Protein AF-A0A401QD31-F1 (afdb_monomer_lite)

Organism: Scyliorhinus torazame (NCBI:txid75743)

Radius of gyration: 29.07 Å; chains: 1; bounding box: 57×16×77 Å

Foldseek 3Di:
DDWDADPVRHTPADPVDRHGDDDCPVVVVVVCCCVVPVVPVVVVVVVVCVVVVVVVVVVVVVVVVCVVVVVD

Structure (mmCIF, N/CA/C/O backbone):
data_AF-A0A401QD31-F1
#
_entry.id   AF-A0A401QD31-F1
#
loop_
_atom_site.group_PDB
_atom_site.id
_atom_site.type_symbol
_atom_site.label_atom_id
_atom_site.label_alt_id
_atom_site.label_comp_id
_atom_site.label_asym_id
_atom_site.label_entity_id
_atom_site.label_seq_id
_atom_site.pdbx_PDB_ins_code
_atom_site.Cartn_x
_atom_site.Cartn_y
_atom_site.Cartn_z
_atom_site.occupancy
_atom_site.B_iso_or_equiv
_atom_site.auth_seq_id
_atom_site.auth_comp_id
_atom_site.auth_asym_id
_atom_site.auth_atom_id
_atom_site.pdbx_PDB_model_num
ATOM 1 N N . ALA A 1 1 ? 18.075 -0.785 -20.770 1.00 81.88 1 ALA A N 1
ATOM 2 C CA . ALA A 1 1 ? 17.782 0.131 -21.890 1.00 81.88 1 ALA A CA 1
ATOM 3 C C . ALA A 1 1 ? 18.645 -0.267 -23.075 1.00 81.88 1 ALA A C 1
ATOM 5 O O . ALA A 1 1 ? 19.842 -0.450 -22.884 1.00 81.88 1 ALA A O 1
ATOM 6 N N . TYR A 1 2 ? 18.053 -0.426 -24.256 1.00 86.31 2 TYR A N 1
ATOM 7 C CA . TYR A 1 2 ? 18.771 -0.819 -25.469 1.00 86.31 2 TYR A CA 1
ATOM 8 C C . TYR A 1 2 ? 18.790 0.327 -26.472 1.00 86.31 2 TYR A C 1
ATOM 10 O O . TYR A 1 2 ? 17.798 1.038 -26.624 1.00 86.31 2 TYR A O 1
ATOM 18 N N . ARG A 1 3 ? 19.922 0.499 -27.149 1.00 87.81 3 ARG A N 1
ATOM 19 C CA . ARG A 1 3 ? 20.093 1.438 -28.258 1.00 87.81 3 ARG A CA 1
ATOM 20 C C . ARG A 1 3 ? 20.778 0.714 -29.400 1.00 87.81 3 ARG A C 1
ATOM 22 O O . ARG A 1 3 ? 21.614 -0.153 -29.156 1.00 87.81 3 ARG A O 1
ATOM 29 N N . GLN A 1 4 ? 20.422 1.083 -30.620 1.00 84.38 4 GLN A N 1
ATOM 30 C CA . GLN A 1 4 ? 20.971 0.481 -31.824 1.00 84.38 4 GLN A CA 1
ATOM 31 C C . GLN A 1 4 ? 21.814 1.515 -32.569 1.00 84.38 4 GLN A C 1
AT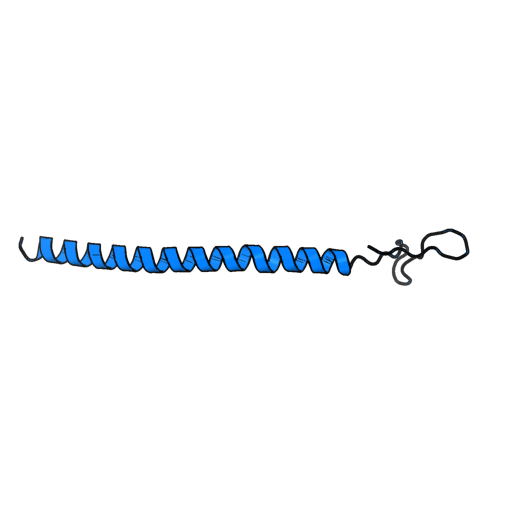OM 33 O O . GLN A 1 4 ? 21.421 2.676 -32.694 1.00 84.38 4 GLN A O 1
ATOM 38 N N . CYS A 1 5 ? 23.002 1.094 -32.999 1.00 86.56 5 CYS A N 1
ATOM 39 C CA . CYS A 1 5 ? 23.888 1.895 -33.831 1.00 86.56 5 CYS A CA 1
ATOM 40 C C . CYS A 1 5 ? 23.727 1.448 -35.284 1.00 86.56 5 CYS A C 1
ATOM 42 O O . CYS A 1 5 ? 23.736 0.248 -35.567 1.00 86.56 5 CYS A O 1
ATOM 44 N N . ASN A 1 6 ? 23.565 2.415 -36.177 1.00 84.19 6 ASN A N 1
ATOM 45 C CA . ASN A 1 6 ? 23.425 2.195 -37.604 1.00 84.19 6 ASN A CA 1
ATOM 46 C C . ASN A 1 6 ? 24.811 2.042 -38.262 1.00 84.19 6 ASN A C 1
ATOM 48 O O . ASN A 1 6 ? 25.830 2.447 -37.699 1.00 84.19 6 ASN A O 1
ATOM 52 N N . VAL A 1 7 ? 24.869 1.491 -39.475 1.00 85.88 7 VAL A N 1
ATOM 53 C CA . VAL A 1 7 ? 26.127 1.183 -40.190 1.00 85.88 7 VAL A CA 1
ATOM 54 C C . VAL A 1 7 ? 27.001 2.413 -40.470 1.00 85.88 7 VAL A C 1
ATOM 56 O O . VAL A 1 7 ? 28.216 2.291 -40.572 1.00 85.88 7 VAL A O 1
ATOM 59 N N . ASN A 1 8 ? 26.402 3.608 -40.510 1.00 86.12 8 ASN A N 1
ATOM 60 C CA . ASN A 1 8 ? 27.106 4.890 -40.634 1.00 86.12 8 ASN A CA 1
ATOM 61 C C . ASN A 1 8 ? 27.707 5.406 -39.308 1.00 86.12 8 ASN A C 1
ATOM 63 O O . ASN A 1 8 ? 28.229 6.518 -39.267 1.00 86.12 8 ASN A O 1
ATOM 67 N N . GLY A 1 9 ? 27.602 4.654 -38.206 1.00 83.38 9 GLY A N 1
ATOM 68 C CA . GLY A 1 9 ? 28.090 5.068 -36.884 1.00 83.38 9 GLY A CA 1
ATOM 69 C C . GLY A 1 9 ? 27.195 6.086 -36.167 1.00 83.38 9 GLY A C 1
ATOM 70 O O . GLY A 1 9 ? 27.609 6.686 -35.179 1.00 83.38 9 GLY A O 1
ATOM 71 N N . SER A 1 10 ? 25.973 6.300 -36.662 1.00 85.25 10 SER A N 1
ATOM 72 C CA . SER A 1 10 ? 24.961 7.164 -36.039 1.00 85.25 10 SER A CA 1
ATOM 73 C C . SER A 1 10 ? 23.912 6.329 -35.305 1.00 85.25 10 SER A C 1
ATOM 75 O O . SER A 1 10 ? 23.678 5.175 -35.655 1.00 85.25 10 SER A O 1
ATOM 77 N N . TRP A 1 11 ? 23.260 6.901 -34.293 1.00 85.69 11 TRP A N 1
ATOM 78 C CA . TRP A 1 11 ? 22.158 6.232 -33.596 1.00 85.69 11 TRP A CA 1
ATOM 79 C C . TRP A 1 11 ? 20.975 5.994 -34.534 1.00 85.69 11 TRP A C 1
ATOM 81 O O . TRP A 1 11 ? 20.635 6.865 -35.335 1.00 85.69 11 TRP A O 1
ATOM 91 N N . GLU A 1 12 ? 20.341 4.831 -34.401 1.00 85.06 12 GLU A N 1
ATOM 92 C CA . GLU A 1 12 ? 19.104 4.521 -35.116 1.00 85.06 12 GLU A CA 1
ATOM 93 C C . GLU A 1 12 ? 18.032 5.559 -34.760 1.00 85.06 12 GLU A C 1
ATOM 95 O O . GLU A 1 12 ? 17.907 5.942 -33.595 1.00 85.06 12 GLU A O 1
ATOM 100 N N . LEU A 1 13 ? 17.281 6.044 -35.749 1.00 85.62 13 LEU A N 1
ATOM 101 C CA . LEU A 1 13 ? 16.211 7.025 -35.555 1.00 85.62 13 LEU A CA 1
ATOM 102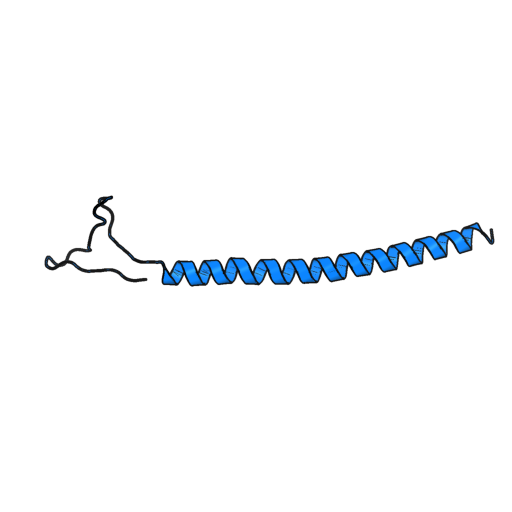 C C . LEU A 1 13 ? 14.851 6.336 -35.635 1.00 85.62 13 LEU A C 1
ATOM 104 O O . LEU A 1 13 ? 14.678 5.347 -36.343 1.00 85.62 13 LEU A O 1
ATOM 108 N N . VAL A 1 14 ? 13.865 6.855 -34.908 1.00 84.81 14 VAL A N 1
ATOM 109 C CA . VAL A 1 14 ? 12.503 6.323 -34.971 1.00 84.81 14 VAL A CA 1
ATOM 110 C C . VAL A 1 14 ? 11.891 6.689 -36.336 1.00 84.81 14 VAL A C 1
ATOM 112 O O . VAL A 1 14 ? 11.863 7.858 -36.701 1.00 84.81 14 VAL A O 1
ATOM 115 N N . PRO A 1 15 ? 11.329 5.748 -37.109 1.00 79.06 15 PRO A N 1
ATOM 116 C CA . PRO A 1 15 ? 10.795 6.063 -38.440 1.00 79.06 15 PRO A CA 1
ATOM 117 C C . PRO A 1 15 ? 9.606 7.041 -38.410 1.00 79.06 15 PRO A C 1
ATOM 119 O O . PRO A 1 15 ? 9.334 7.715 -39.398 1.00 79.06 15 PRO A O 1
ATOM 122 N N . SER A 1 16 ? 8.905 7.145 -37.275 1.00 79.38 16 SER A N 1
ATOM 123 C CA . SER A 1 16 ? 7.790 8.076 -37.057 1.00 79.38 16 SER A CA 1
ATOM 124 C C . SER A 1 16 ? 8.187 9.405 -36.401 1.00 79.38 16 SER A C 1
ATOM 126 O O . SER A 1 16 ? 7.365 10.317 -36.337 1.00 79.38 16 SER A O 1
ATOM 128 N N . SER A 1 17 ? 9.421 9.551 -35.910 1.00 74.38 17 SER A N 1
ATOM 129 C CA . SER A 1 17 ? 9.909 10.810 -35.339 1.00 74.38 17 SER A CA 1
ATOM 130 C C . SER A 1 17 ? 11.422 10.897 -35.497 1.00 74.38 17 SER A C 1
ATOM 132 O O . SER A 1 17 ? 12.099 9.948 -35.132 1.00 74.38 17 SER A O 1
ATOM 134 N N . ASN A 1 18 ? 11.976 12.033 -35.928 1.00 81.62 18 ASN A N 1
ATOM 135 C CA . ASN A 1 18 ? 13.433 12.263 -36.045 1.00 81.62 18 ASN A CA 1
ATOM 136 C C . ASN A 1 18 ? 14.190 12.275 -34.688 1.00 81.62 18 ASN A C 1
ATOM 138 O O . ASN A 1 18 ? 15.162 13.001 -34.504 1.00 81.62 18 ASN A O 1
ATOM 142 N N . GLN A 1 19 ? 13.727 11.505 -33.710 1.00 81.94 19 GLN A N 1
ATOM 143 C CA . GLN A 1 19 ? 14.348 11.251 -32.424 1.00 81.94 19 GLN A CA 1
ATOM 144 C C . GLN A 1 19 ? 15.120 9.933 -32.479 1.00 81.94 19 GLN A C 1
ATOM 146 O O . GLN A 1 19 ? 14.805 9.034 -33.261 1.00 81.94 19 GLN A O 1
ATOM 151 N N . THR A 1 20 ? 16.128 9.806 -31.623 1.00 84.88 20 THR A N 1
ATOM 152 C CA . THR A 1 20 ? 16.913 8.579 -31.509 1.00 84.88 20 THR A CA 1
ATOM 153 C C . THR A 1 20 ? 16.068 7.456 -30.918 1.00 84.88 20 THR A C 1
ATOM 155 O O . THR A 1 20 ? 15.369 7.619 -29.916 1.00 84.88 20 THR A O 1
ATOM 158 N N . TRP A 1 21 ? 16.123 6.293 -31.553 1.00 85.75 21 TRP A N 1
ATOM 159 C CA . TRP A 1 21 ? 15.450 5.099 -31.088 1.00 85.75 21 TRP A CA 1
ATOM 160 C C . TRP A 1 21 ? 16.158 4.546 -29.852 1.00 85.75 21 TRP A C 1
ATOM 162 O O . TRP A 1 21 ? 17.380 4.365 -29.810 1.00 85.75 21 TRP A O 1
ATOM 172 N N . ALA A 1 22 ? 15.366 4.247 -28.830 1.00 87.75 22 ALA A N 1
ATOM 173 C CA . ALA A 1 22 ? 15.826 3.577 -27.633 1.00 87.75 22 ALA A CA 1
ATOM 174 C C . ALA A 1 22 ? 14.691 2.739 -27.044 1.00 87.75 22 ALA A C 1
ATOM 176 O O . ALA A 1 22 ? 13.553 3.193 -26.932 1.00 87.75 22 ALA A O 1
ATOM 177 N N . ASN A 1 23 ? 15.014 1.517 -26.630 1.00 86.25 23 ASN A N 1
ATOM 178 C CA . ASN A 1 23 ? 14.066 0.622 -25.991 1.00 86.25 23 ASN A CA 1
ATOM 179 C C . ASN A 1 23 ? 14.240 0.641 -24.464 1.00 86.25 23 ASN A C 1
ATOM 181 O O . ASN A 1 23 ? 15.231 0.138 -23.918 1.00 86.25 23 ASN A O 1
ATOM 185 N N . TYR A 1 24 ? 13.250 1.219 -23.783 1.00 85.31 24 TYR A N 1
ATOM 186 C CA . TYR A 1 24 ? 13.179 1.345 -22.324 1.00 85.31 24 TYR A CA 1
ATOM 187 C C . TYR A 1 24 ? 12.149 0.405 -21.673 1.00 85.31 24 TYR A C 1
ATOM 189 O O . TYR A 1 24 ? 11.901 0.542 -20.476 1.00 85.31 24 TYR A O 1
ATOM 197 N N . THR A 1 25 ? 11.562 -0.550 -22.409 1.00 85.00 25 THR A N 1
ATOM 198 C CA . THR A 1 25 ? 10.502 -1.442 -21.876 1.00 85.00 25 THR A CA 1
ATOM 199 C C . THR A 1 25 ? 10.909 -2.162 -20.594 1.00 85.00 25 THR A C 1
ATOM 201 O O . THR A 1 25 ? 10.148 -2.150 -19.632 1.00 85.00 25 THR A O 1
ATOM 204 N N . GLU A 1 26 ? 12.127 -2.700 -20.531 1.00 80.94 26 GLU A N 1
ATOM 205 C CA . GLU A 1 26 ? 12.645 -3.370 -19.329 1.00 80.94 26 GLU A CA 1
ATOM 206 C C . GLU A 1 26 ? 12.706 -2.437 -18.108 1.00 80.94 26 GLU A C 1
ATOM 208 O O . GLU A 1 26 ? 12.329 -2.809 -16.998 1.00 80.94 26 GLU A O 1
ATOM 213 N N . CYS A 1 27 ? 13.123 -1.184 -18.314 1.00 82.69 27 CYS A N 1
ATOM 214 C CA . CYS A 1 27 ? 13.191 -0.189 -17.245 1.00 82.69 27 CYS A CA 1
ATOM 215 C C . CYS A 1 27 ? 11.786 0.218 -16.773 1.00 82.69 27 CYS A C 1
ATOM 217 O O . CYS A 1 27 ? 11.542 0.336 -15.572 1.00 82.69 27 CYS A O 1
ATOM 219 N N . ALA A 1 28 ? 10.851 0.394 -17.710 1.00 82.62 28 ALA A N 1
ATOM 220 C CA . ALA A 1 28 ? 9.466 0.737 -17.408 1.00 82.62 28 ALA A CA 1
ATOM 221 C C . ALA A 1 28 ? 8.732 -0.402 -16.684 1.00 82.62 28 ALA A C 1
ATOM 223 O O . ALA A 1 28 ? 7.970 -0.139 -15.757 1.00 82.62 28 ALA A O 1
ATOM 224 N N . ARG A 1 29 ? 8.993 -1.663 -17.051 1.00 81.19 29 ARG A N 1
ATOM 225 C CA . ARG A 1 29 ? 8.402 -2.844 -16.405 1.00 81.19 29 ARG A CA 1
ATOM 226 C C . ARG A 1 29 ? 8.769 -2.926 -14.926 1.00 81.19 29 ARG A C 1
ATOM 228 O O . ARG A 1 29 ? 7.903 -3.184 -14.096 1.00 81.19 29 ARG A O 1
ATOM 235 N N . TYR A 1 30 ? 10.033 -2.672 -14.601 1.00 76.81 30 TYR A N 1
ATOM 236 C CA . TYR A 1 30 ? 10.508 -2.670 -13.220 1.00 76.81 30 TYR A CA 1
ATOM 237 C C . TYR A 1 30 ? 9.885 -1.534 -12.394 1.00 76.81 30 TYR A C 1
ATOM 239 O O . TYR A 1 30 ? 9.375 -1.770 -11.301 1.00 76.81 30 TYR A O 1
ATOM 247 N N . LEU A 1 31 ? 9.845 -0.315 -12.943 1.00 77.25 31 LEU A N 1
ATOM 248 C CA . LEU A 1 31 ? 9.227 0.843 -12.283 1.00 77.25 31 LEU A CA 1
ATOM 249 C C . LEU A 1 31 ? 7.716 0.670 -12.083 1.00 77.25 31 LEU A C 1
ATOM 251 O O . LEU A 1 31 ? 7.198 0.979 -11.012 1.00 77.25 31 LEU A O 1
ATOM 255 N N . ALA A 1 32 ? 7.013 0.142 -13.087 1.00 75.38 32 ALA A N 1
ATOM 256 C CA . ALA A 1 32 ? 5.587 -0.147 -12.995 1.00 75.38 32 ALA A CA 1
ATOM 257 C C . ALA A 1 32 ? 5.298 -1.197 -11.915 1.00 75.38 32 ALA A C 1
ATOM 259 O O . ALA A 1 32 ? 4.373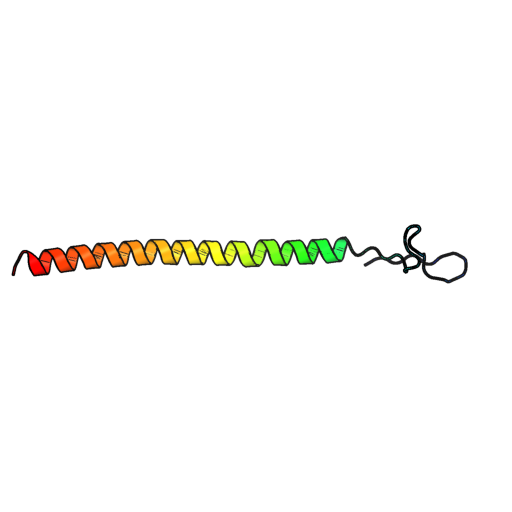 -1.022 -11.126 1.00 75.38 32 ALA A O 1
ATOM 260 N N . HIS A 1 33 ? 6.120 -2.248 -11.835 1.00 70.19 33 HIS A N 1
ATOM 261 C CA . HIS A 1 33 ? 5.991 -3.271 -10.803 1.00 70.19 33 HIS A CA 1
ATOM 262 C C . HIS A 1 33 ? 6.191 -2.683 -9.400 1.00 70.19 33 HIS A C 1
ATOM 264 O O . HIS A 1 33 ? 5.341 -2.883 -8.540 1.00 70.19 33 HIS A O 1
ATOM 270 N N . ILE A 1 34 ? 7.257 -1.904 -9.180 1.00 67.62 34 ILE A N 1
ATOM 271 C CA . ILE A 1 34 ? 7.552 -1.292 -7.874 1.00 67.62 34 ILE A CA 1
ATOM 272 C C . ILE A 1 34 ? 6.448 -0.338 -7.422 1.00 67.62 34 ILE A C 1
ATOM 274 O O . ILE A 1 34 ? 5.988 -0.450 -6.283 1.00 67.62 34 ILE A O 1
ATOM 278 N N . ASN A 1 35 ? 6.016 0.575 -8.297 1.00 62.69 35 ASN A N 1
ATOM 279 C CA . ASN A 1 35 ? 4.983 1.556 -7.962 1.00 62.69 35 ASN A CA 1
ATOM 280 C C . ASN A 1 35 ? 3.633 0.878 -7.697 1.00 62.69 35 ASN A C 1
ATOM 282 O O . ASN A 1 35 ? 2.882 1.290 -6.819 1.00 62.69 35 ASN A O 1
ATOM 286 N N . GLN A 1 36 ? 3.306 -0.183 -8.438 1.00 62.56 36 GLN A N 1
ATOM 287 C CA . GLN A 1 36 ? 2.004 -0.825 -8.319 1.00 62.56 36 GLN A CA 1
ATOM 288 C C . GLN A 1 36 ? 1.897 -1.776 -7.125 1.00 62.56 36 GLN A C 1
ATOM 290 O O . GLN A 1 36 ? 0.831 -1.802 -6.510 1.00 62.56 36 GLN A O 1
ATOM 295 N N . SER A 1 37 ? 2.950 -2.533 -6.798 1.00 60.31 37 SER A N 1
ATOM 296 C CA . SER A 1 37 ? 2.913 -3.513 -5.704 1.00 60.31 37 SER A CA 1
ATOM 297 C C . SER A 1 37 ? 3.141 -2.873 -4.337 1.00 60.31 37 SER A C 1
ATOM 299 O O . SER A 1 37 ? 2.439 -3.173 -3.381 1.00 60.31 37 SER A O 1
ATOM 301 N N . THR A 1 38 ? 4.106 -1.958 -4.233 1.00 60.91 38 THR A N 1
ATOM 302 C CA . THR A 1 38 ? 4.574 -1.490 -2.920 1.00 60.91 38 THR A CA 1
ATOM 303 C C . THR A 1 38 ? 3.568 -0.562 -2.252 1.00 60.91 38 THR A C 1
ATOM 305 O O . THR A 1 38 ? 3.323 -0.682 -1.057 1.00 60.91 38 THR A O 1
ATOM 308 N N . GLU A 1 39 ? 2.945 0.344 -3.008 1.00 62.41 39 GLU A N 1
ATOM 309 C CA . GLU A 1 39 ? 1.976 1.270 -2.420 1.00 62.41 39 GLU A CA 1
ATOM 310 C C . GLU A 1 39 ? 0.674 0.547 -2.056 1.00 62.41 39 GLU A C 1
ATOM 312 O O . GLU A 1 39 ? 0.188 0.672 -0.934 1.00 62.41 39 GLU A O 1
ATOM 317 N N . LYS A 1 40 ? 0.128 -0.271 -2.963 1.00 65.12 40 LYS A N 1
ATOM 318 C CA . LYS A 1 40 ? -1.199 -0.873 -2.768 1.00 65.12 40 LYS A CA 1
ATOM 319 C C . LYS A 1 40 ? -1.249 -1.850 -1.592 1.00 65.12 40 LYS A C 1
ATOM 321 O O . LYS A 1 40 ? -2.177 -1.768 -0.795 1.00 65.12 40 LYS A O 1
ATOM 326 N N . ASP A 1 41 ? -0.244 -2.712 -1.438 1.00 66.69 41 ASP A N 1
ATOM 327 C CA . ASP A 1 41 ? -0.226 -3.709 -0.359 1.00 66.69 41 ASP A CA 1
ATOM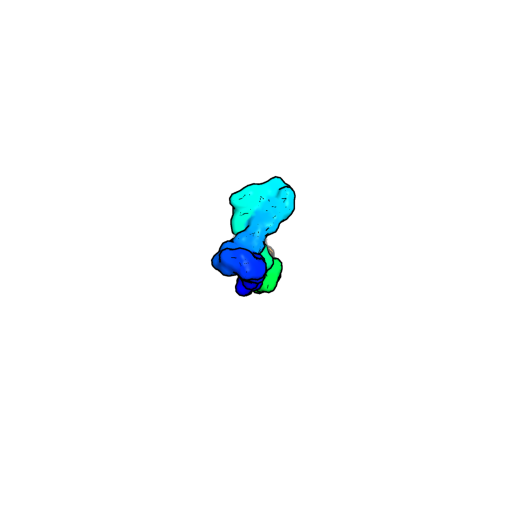 328 C C . ASP A 1 41 ? -0.064 -3.086 1.038 1.00 66.69 41 ASP A C 1
ATOM 330 O O . ASP A 1 41 ? -0.622 -3.583 2.020 1.00 66.69 41 ASP A O 1
ATOM 334 N N . ILE A 1 42 ? 0.697 -1.991 1.148 1.00 72.62 42 ILE A N 1
ATOM 335 C CA . ILE A 1 42 ? 0.925 -1.311 2.429 1.00 72.62 42 ILE A CA 1
ATOM 336 C C . ILE A 1 42 ? -0.337 -0.553 2.858 1.00 72.62 42 ILE A C 1
ATOM 338 O O . ILE A 1 42 ? -0.743 -0.651 4.020 1.00 72.62 42 ILE A O 1
ATOM 342 N N . PHE A 1 43 ? -0.988 0.157 1.930 1.00 73.19 43 PHE A N 1
ATOM 343 C CA . PHE A 1 43 ? -2.212 0.904 2.230 1.00 73.19 43 PHE A CA 1
ATOM 344 C C . PHE A 1 43 ? -3.380 -0.005 2.630 1.00 73.19 43 PHE A C 1
ATOM 346 O O . PHE A 1 43 ? -4.105 0.331 3.566 1.00 73.19 43 PHE A O 1
ATOM 353 N N . ASP A 1 44 ? -3.530 -1.169 1.996 1.00 79.56 44 ASP A N 1
ATOM 354 C CA . ASP A 1 44 ? -4.626 -2.100 2.293 1.00 79.56 44 ASP A CA 1
ATOM 355 C C . ASP A 1 44 ? -4.512 -2.686 3.714 1.00 79.56 44 ASP A C 1
ATOM 357 O O . ASP A 1 44 ? -5.458 -2.659 4.506 1.00 79.56 44 ASP A O 1
ATOM 361 N N . ARG A 1 45 ? -3.298 -3.099 4.109 1.00 79.75 45 ARG A N 1
ATOM 362 C CA . ARG A 1 45 ? -3.030 -3.617 5.463 1.00 79.75 45 ARG A CA 1
ATOM 363 C C . ARG A 1 45 ? -3.263 -2.570 6.548 1.00 79.75 45 ARG A C 1
ATOM 365 O O . ARG A 1 45 ? -3.839 -2.890 7.588 1.00 79.75 45 ARG A O 1
ATOM 372 N N . LEU A 1 46 ? -2.828 -1.331 6.315 1.00 84.25 46 LEU A N 1
ATOM 373 C CA . LEU A 1 46 ? -3.070 -0.214 7.233 1.00 84.25 46 LEU A CA 1
ATOM 374 C C . LEU A 1 46 ? -4.567 0.077 7.367 1.00 84.25 46 LEU A C 1
ATOM 376 O O . LEU A 1 46 ? -5.057 0.247 8.484 1.00 84.25 46 LEU A O 1
ATOM 380 N N . TYR A 1 47 ? -5.298 0.082 6.250 1.00 85.69 47 TYR A N 1
ATOM 381 C CA . TYR A 1 47 ? -6.736 0.332 6.233 1.00 85.69 47 TYR A CA 1
ATOM 382 C C . TYR A 1 47 ? -7.521 -0.741 6.998 1.00 85.69 47 TYR A C 1
ATOM 384 O O . TYR A 1 47 ? -8.440 -0.414 7.753 1.00 85.69 47 TYR A O 1
ATOM 392 N N . LEU A 1 48 ? -7.133 -2.013 6.870 1.00 88.62 48 LEU A N 1
ATOM 393 C CA . LEU A 1 48 ? -7.768 -3.121 7.582 1.00 88.62 48 LEU A CA 1
ATOM 394 C C . LEU A 1 48 ? -7.576 -2.998 9.100 1.00 88.62 48 LEU A C 1
ATOM 396 O O . LEU A 1 48 ? -8.552 -3.062 9.848 1.00 88.62 48 LEU A O 1
ATOM 400 N N . ILE A 1 49 ? -6.341 -2.764 9.560 1.00 91.69 49 ILE A N 1
ATOM 401 C CA . ILE A 1 49 ? -6.035 -2.604 10.993 1.00 91.69 49 ILE A CA 1
ATOM 402 C C . ILE A 1 49 ? -6.770 -1.391 11.570 1.00 91.69 49 ILE A C 1
ATOM 404 O O . ILE A 1 49 ? -7.384 -1.495 12.632 1.00 91.69 49 ILE A O 1
ATOM 408 N N . TYR A 1 50 ? -6.747 -0.262 10.855 1.00 92.75 50 TYR A N 1
ATOM 409 C CA . TYR A 1 50 ? -7.483 0.947 11.219 1.00 92.75 50 TYR A CA 1
ATOM 410 C C . TYR A 1 50 ? -8.979 0.640 11.377 1.00 92.75 50 TYR A C 1
ATOM 412 O O . TYR A 1 50 ? -9.549 0.832 12.448 1.00 92.75 50 TYR A O 1
ATOM 420 N N . THR A 1 51 ? -9.614 0.079 10.351 1.00 93.88 51 THR A N 1
ATOM 421 C CA . THR A 1 51 ? -11.068 -0.140 10.329 1.00 93.88 51 THR A CA 1
ATOM 422 C C . THR A 1 51 ? -11.525 -1.092 11.430 1.00 93.88 51 THR A C 1
ATOM 424 O O . THR A 1 51 ? -12.504 -0.813 12.127 1.00 93.88 51 THR A O 1
ATOM 427 N N . VAL A 1 52 ? -10.798 -2.193 11.635 1.00 96.06 52 VAL A N 1
ATOM 428 C CA . VAL A 1 52 ? -11.100 -3.166 12.692 1.00 96.06 52 VAL A CA 1
ATOM 429 C C . VAL A 1 52 ? -10.893 -2.542 14.072 1.00 96.06 52 VAL A C 1
ATOM 431 O O . VAL A 1 52 ? -11.769 -2.654 14.930 1.00 96.06 52 VAL A O 1
ATOM 434 N N . GLY A 1 53 ? -9.779 -1.833 14.276 1.00 95.88 53 GLY A N 1
ATOM 435 C CA . GLY A 1 53 ? -9.464 -1.174 15.541 1.00 95.88 53 GLY A CA 1
ATOM 436 C C . GLY A 1 53 ? -10.519 -0.144 15.938 1.00 95.88 53 GLY A C 1
ATOM 437 O O . GLY A 1 53 ? -11.082 -0.227 17.029 1.00 95.88 53 GLY A O 1
ATOM 438 N N . TYR A 1 54 ? -10.860 0.773 15.030 1.00 96.00 54 TYR A N 1
ATOM 439 C CA . TYR A 1 54 ? -11.861 1.807 15.296 1.00 96.00 54 TYR A CA 1
ATOM 440 C C . TYR A 1 54 ? -13.253 1.228 15.541 1.00 96.00 54 TYR A C 1
ATOM 442 O O . TYR A 1 54 ? -13.959 1.716 16.421 1.00 96.00 54 TYR A O 1
ATOM 450 N N . SER A 1 55 ? -13.631 0.165 14.829 1.00 96.88 55 SER A N 1
ATOM 451 C CA . SER A 1 55 ? -14.924 -0.501 15.026 1.00 96.88 55 SER A CA 1
ATOM 452 C C . SER A 1 55 ? -15.041 -1.126 16.422 1.00 96.88 55 SER A C 1
ATOM 454 O O . SER A 1 55 ? -16.056 -0.945 17.097 1.00 96.88 55 SER A O 1
ATOM 456 N N . ILE A 1 56 ? -13.988 -1.808 16.894 1.00 97.50 56 ILE A N 1
ATOM 457 C CA . ILE A 1 56 ? -13.941 -2.405 18.240 1.00 97.50 56 ILE A CA 1
ATOM 458 C C . ILE A 1 56 ? -13.953 -1.312 19.314 1.00 97.50 56 ILE A C 1
ATOM 460 O O . ILE A 1 56 ? -14.726 -1.392 20.272 1.00 97.50 56 ILE A O 1
ATOM 464 N N . SER A 1 57 ? -13.128 -0.272 19.151 1.00 97.44 57 SER A N 1
ATOM 465 C CA . SER A 1 57 ? -13.070 0.844 20.097 1.00 97.44 57 SER A CA 1
ATOM 466 C C . SER A 1 57 ? -14.412 1.563 20.205 1.00 97.44 57 SER A C 1
ATOM 468 O O . SER A 1 57 ? -14.902 1.742 21.318 1.00 97.44 57 SER A O 1
ATOM 470 N N . LEU A 1 58 ? -15.045 1.906 19.078 1.00 97.19 58 LEU A N 1
ATOM 471 C CA . LEU A 1 58 ? -16.371 2.529 19.057 1.00 97.19 58 LEU A CA 1
ATOM 472 C C . LEU A 1 58 ? -17.412 1.651 19.752 1.00 97.19 58 LEU A C 1
ATOM 474 O O . LEU A 1 58 ? -18.091 2.139 20.649 1.00 97.19 58 LEU A O 1
ATOM 478 N N . GLY A 1 59 ? -17.486 0.359 19.417 1.00 97.94 59 GLY A N 1
ATOM 479 C CA . GLY A 1 59 ? -18.424 -0.565 20.059 1.00 97.94 59 GLY A CA 1
ATOM 480 C C . GLY A 1 59 ? -18.241 -0.633 21.578 1.00 97.94 59 GLY A C 1
ATOM 481 O O . GLY A 1 59 ? -19.211 -0.514 22.327 1.00 97.94 59 GLY A O 1
ATOM 482 N N . SER A 1 60 ? -16.995 -0.745 22.046 1.00 97.19 60 SER A N 1
ATOM 483 C CA . SER A 1 60 ? -16.686 -0.778 23.482 1.00 97.19 60 SER A CA 1
ATOM 484 C C . SER A 1 60 ? -17.079 0.517 24.204 1.00 97.19 60 SER A C 1
ATOM 486 O O . SER A 1 60 ? -17.682 0.471 25.277 1.00 97.19 60 SER A O 1
ATOM 488 N N . LEU A 1 61 ? -16.808 1.671 23.586 1.00 96.38 61 LEU A N 1
ATOM 489 C CA . LEU A 1 61 ? -17.158 2.987 24.114 1.00 96.38 61 LEU A CA 1
ATOM 490 C C . LEU A 1 61 ? -18.671 3.175 24.177 1.00 96.38 61 LEU A C 1
ATOM 492 O O . LEU A 1 61 ? -19.186 3.642 25.190 1.00 96.38 61 LEU A O 1
ATOM 496 N N . THR A 1 62 ? -19.395 2.782 23.127 1.00 97.06 62 THR A N 1
ATOM 497 C CA . THR A 1 62 ? -20.858 2.859 23.104 1.00 97.06 62 THR A CA 1
ATOM 498 C C . THR A 1 62 ? -21.463 2.029 24.232 1.00 97.06 62 THR A C 1
ATOM 500 O O . THR A 1 62 ? -22.305 2.534 24.971 1.00 97.06 62 THR A O 1
ATOM 503 N N . VAL A 1 63 ? -20.999 0.790 24.424 1.00 97.19 63 VAL A N 1
ATOM 504 C CA . VAL A 1 63 ? -21.463 -0.070 25.524 1.00 97.19 63 VAL A CA 1
ATOM 505 C C . VAL A 1 63 ? -21.154 0.557 26.887 1.00 97.19 63 VAL A C 1
ATOM 507 O O . VAL A 1 63 ? -22.032 0.599 27.747 1.00 97.19 63 VAL A O 1
ATOM 510 N N . ALA A 1 64 ? -19.953 1.108 27.079 1.00 96.44 64 ALA A N 1
ATOM 511 C CA . ALA A 1 64 ? -19.583 1.782 28.323 1.00 96.44 64 ALA A CA 1
ATOM 512 C C . ALA A 1 64 ? -20.506 2.973 28.635 1.00 96.44 64 ALA A C 1
ATOM 514 O O . ALA A 1 64 ? -20.994 3.105 29.757 1.00 96.44 64 ALA A O 1
ATOM 515 N N . VAL A 1 65 ? -20.804 3.810 27.636 1.00 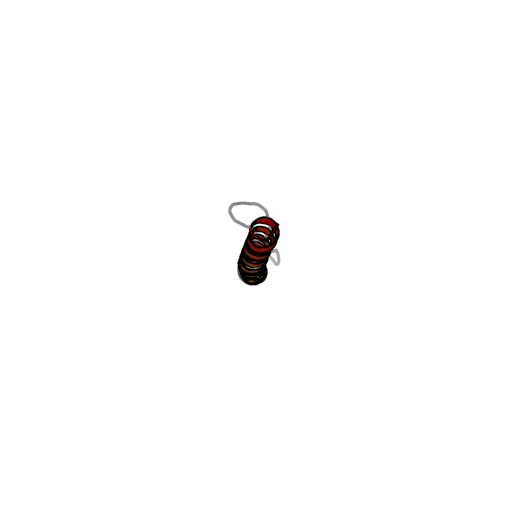96.00 65 VAL A N 1
ATOM 516 C CA . VAL A 1 65 ? -21.719 4.953 27.781 1.00 96.00 65 VAL A CA 1
ATOM 517 C C . VAL A 1 65 ? -23.138 4.494 28.118 1.00 96.00 65 VAL A C 1
ATOM 519 O O . VAL A 1 65 ? -23.782 5.107 28.968 1.00 96.00 65 VAL A O 1
ATOM 522 N N . VAL A 1 66 ? -23.629 3.416 27.500 1.00 96.31 66 VAL A N 1
ATOM 523 C CA . VAL A 1 66 ? -24.956 2.856 27.802 1.00 96.31 66 VAL A CA 1
ATOM 524 C C . VAL A 1 66 ? -25.033 2.390 29.254 1.00 96.31 66 VAL A C 1
ATOM 526 O O . VAL A 1 66 ? -25.978 2.750 29.948 1.00 96.31 66 VAL A O 1
ATOM 529 N N . ILE A 1 67 ? -24.028 1.656 29.740 1.00 96.06 67 ILE A N 1
ATOM 530 C CA . ILE A 1 67 ? -23.982 1.182 31.133 1.00 96.06 67 ILE A CA 1
ATOM 531 C C . ILE A 1 67 ? -23.986 2.368 32.106 1.00 96.06 67 ILE A C 1
ATOM 533 O O . ILE A 1 67 ? -24.767 2.379 33.057 1.00 96.06 67 ILE A O 1
ATOM 537 N N . LEU A 1 68 ? -23.160 3.387 31.847 1.00 94.31 68 LEU A N 1
ATOM 538 C CA . LEU A 1 68 ? -23.071 4.577 32.697 1.00 94.31 68 LEU A CA 1
ATOM 539 C C . LEU A 1 68 ? -24.370 5.394 32.735 1.00 94.31 68 LEU A C 1
ATOM 541 O O . LEU A 1 68 ? -24.676 5.969 33.772 1.00 94.31 68 LEU A O 1
ATOM 545 N N . ASN A 1 69 ? -25.125 5.463 31.633 1.00 91.81 69 ASN A N 1
ATOM 546 C CA . ASN A 1 69 ? -26.410 6.170 31.598 1.00 91.81 69 ASN A CA 1
ATOM 547 C C . ASN A 1 69 ? -27.570 5.331 32.145 1.00 91.81 69 ASN A C 1
ATOM 549 O O . ASN A 1 69 ? -28.524 5.900 32.657 1.00 91.81 69 ASN A O 1
ATOM 553 N N . TYR A 1 70 ? -27.514 4.003 32.027 1.00 90.25 70 TYR A N 1
ATOM 554 C CA . TYR A 1 70 ? -28.580 3.116 32.495 1.00 90.25 70 TYR A CA 1
ATOM 555 C C . TYR A 1 70 ? -28.596 2.965 34.021 1.00 90.25 70 TYR A C 1
ATOM 557 O O . TYR A 1 70 ? -29.663 2.905 34.621 1.00 90.25 70 TYR A O 1
ATOM 565 N N . PHE A 1 71 ? -27.418 2.912 34.651 1.00 80.44 71 PHE A N 1
ATOM 566 C CA . PHE A 1 71 ? -27.280 2.872 36.114 1.00 80.44 71 PHE A CA 1
ATOM 567 C C . PHE A 1 71 ? -27.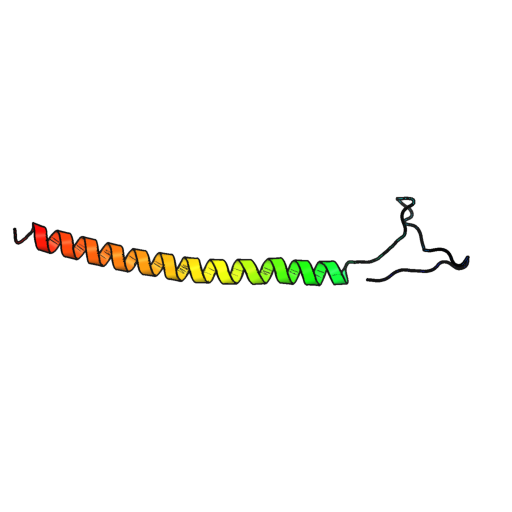187 4.265 36.759 1.00 80.44 71 PHE A C 1
ATOM 569 O O . PHE A 1 71 ? -26.854 4.368 37.941 1.00 80.44 71 PHE A O 1
ATOM 576 N N . ARG A 1 72 ? -27.447 5.326 35.988 1.00 58.62 72 ARG A N 1
ATOM 577 C CA . ARG A 1 72 ? -27.571 6.695 36.489 1.00 58.62 72 ARG A CA 1
ATOM 578 C C . ARG A 1 72 ? -28.947 6.919 37.101 1.00 58.62 72 ARG A C 1
ATOM 580 O O . ARG A 1 72 ? -29.943 6.576 36.431 1.00 58.62 72 ARG A O 1
#

Secondary structure (DSSP, 8-state):
-EE-B-TTSSBPEETTEEEEPEE-HHHHHHHHHHHHHHHHHHHHHHHHHHHHHHHHHHHHHHHHHHHHHHT-

InterPro domains:
  IPR000832 GPCR, family 2, secretin-like [PF00002] (45-72)
  IPR001879 GPCR, family 2, extracellular hormone receptor domain [PS50227] (1-31)
  IPR036445 GPCR family 2, extracellular hormone receptor domain superfamily [G3DSA:4.10.1240.10] (1-31)
  IPR036445 GPCR family 2, extracellular hormone receptor domain superfamily [SSF111418] (1-54)
  IPR050332 G-protein coupled receptor 2 [PTHR45620] (1-72)

pLDDT: mean 83.95, std 10.54, range [58.62, 97.94]

Sequence (72 aa):
AYRQCNVNGSWELVPSSNQTWANYTECARYLAHINQSTEKDIFDRLYLIYTVGYSISLGSLTVAVVILNYFR